Protein AF-A0A4Y2WWK8-F1 (afdb_monomer)

Solvent-accessible surface area (backbone atoms only — not comparable to full-atom values): 6109 Å² total; per-residue (Å²): 136,83,85,81,79,78,79,79,86,67,79,77,83,79,82,65,96,63,52,73,46,78,56,78,72,78,76,79,50,71,68,58,55,55,50,38,55,75,70,61,43,47,73,49,74,54,91,55,101,76,55,83,85,78,48,87,74,83,70,62,66,76,60,73,80,55,88,64,96,44,74,67,51,46,52,53,54,51,52,54,50,66,68,59,67,81,77,128

Organism: Araneus ventricosus (NCBI:txid182803)

Radius of gyration: 21.55 Å; Cα contacts (8 Å, |Δi|>4): 40; chains: 1; bounding box: 52×58×37 Å

Foldseek 3Di:
DDDDDDDPPDDPPPPDPAAEDEDAPPDDDPVNVVVCVVVVHHYDYDPDNDDPVPDPDPPCVQVVVDDDPDPVRSVVSVVVVVVPPPDD

Mean predicted aligned error: 14.36 Å

Structure (mmCIF, N/CA/C/O backbone):
data_AF-A0A4Y2WWK8-F1
#
_entry.id   AF-A0A4Y2WWK8-F1
#
loop_
_atom_site.group_PDB
_atom_site.id
_atom_site.type_symbol
_atom_site.label_atom_id
_atom_site.label_alt_id
_atom_site.label_comp_id
_atom_site.label_asym_id
_atom_site.label_entity_id
_atom_site.label_seq_id
_atom_site.pdbx_PDB_ins_code
_atom_site.Cartn_x
_atom_site.Cartn_y
_atom_site.Cartn_z
_atom_site.occupancy
_atom_site.B_iso_or_equiv
_atom_site.auth_seq_id
_atom_site.auth_comp_id
_atom_site.auth_asym_id
_atom_site.auth_atom_id
_atom_site.pdbx_PDB_model_num
ATOM 1 N N . MET A 1 1 ? -36.347 -51.341 18.583 1.00 52.81 1 MET A N 1
ATOM 2 C CA . MET A 1 1 ? -35.888 -50.980 17.225 1.00 52.81 1 MET A CA 1
ATOM 3 C C . MET A 1 1 ? -35.424 -49.532 17.317 1.00 52.81 1 MET A C 1
ATOM 5 O O . MET A 1 1 ? -36.251 -48.670 17.565 1.00 52.81 1 MET A O 1
ATOM 9 N N . GLY A 1 2 ? -34.109 -49.302 17.382 1.00 54.25 2 GLY A N 1
ATOM 10 C CA . GLY A 1 2 ? -33.529 -48.016 17.792 1.00 54.25 2 GLY A CA 1
ATOM 11 C C . GLY A 1 2 ? -33.443 -47.021 16.637 1.00 54.25 2 GLY A C 1
ATOM 12 O O . GLY A 1 2 ? -32.958 -47.367 15.562 1.00 54.25 2 GLY A O 1
ATOM 13 N N . HIS A 1 3 ? -33.895 -45.791 16.867 1.00 51.50 3 HIS A N 1
ATOM 14 C CA . HIS A 1 3 ? -33.770 -44.697 15.910 1.00 51.50 3 HIS A CA 1
ATOM 15 C C . HIS A 1 3 ? -32.398 -44.045 16.085 1.00 51.50 3 HIS A C 1
ATOM 17 O O . HIS A 1 3 ? -32.095 -43.440 17.108 1.00 51.50 3 HIS A O 1
ATOM 23 N N . ARG A 1 4 ? -31.537 -44.250 15.090 1.00 59.84 4 ARG A N 1
ATOM 24 C CA . ARG A 1 4 ? -30.203 -43.663 14.995 1.00 59.84 4 ARG A CA 1
ATOM 25 C C . ARG A 1 4 ? -30.347 -42.291 14.341 1.00 59.84 4 ARG A C 1
ATOM 27 O O . ARG A 1 4 ? -30.491 -42.209 13.126 1.00 59.84 4 ARG A O 1
ATOM 34 N N . GLU A 1 5 ? -30.335 -41.230 15.139 1.00 63.38 5 GLU A N 1
ATOM 35 C CA . GLU A 1 5 ? -30.285 -39.864 14.618 1.00 63.38 5 GLU A CA 1
ATOM 36 C C . GLU A 1 5 ? -28.873 -39.566 14.098 1.00 63.38 5 GLU A C 1
ATOM 38 O O . GLU A 1 5 ? -27.869 -39.757 14.788 1.00 63.38 5 GLU A O 1
ATOM 43 N N . ALA A 1 6 ? -28.784 -39.150 12.835 1.00 62.78 6 ALA A N 1
ATOM 44 C CA . ALA A 1 6 ? -27.533 -38.732 12.228 1.00 62.78 6 ALA A CA 1
ATOM 45 C C . ALA A 1 6 ? -27.216 -37.301 12.678 1.00 62.78 6 ALA A C 1
ATOM 47 O O . A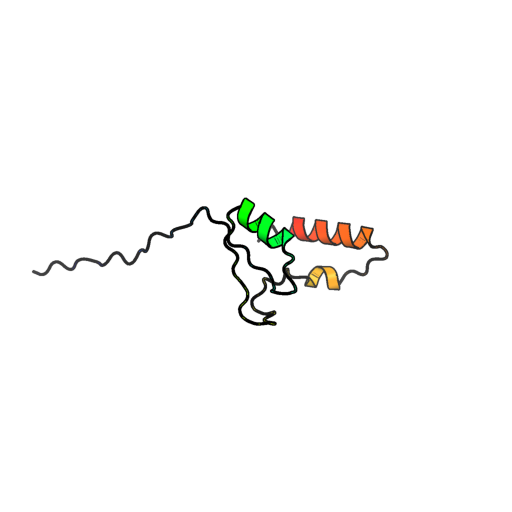LA A 1 6 ? -27.964 -36.373 12.382 1.00 62.78 6 ALA A O 1
ATOM 48 N N . ILE A 1 7 ? -26.093 -37.129 13.377 1.00 65.56 7 ILE A N 1
ATOM 49 C CA . ILE A 1 7 ? -25.554 -35.823 13.769 1.00 65.56 7 ILE A CA 1
ATOM 50 C C . ILE A 1 7 ? -25.293 -35.016 12.487 1.00 65.56 7 ILE A C 1
ATOM 52 O O . ILE A 1 7 ? -24.450 -35.433 11.683 1.00 65.56 7 ILE A O 1
ATOM 56 N N . PRO A 1 8 ? -25.947 -33.861 12.268 1.00 62.59 8 PRO A N 1
ATOM 57 C CA . PRO A 1 8 ? -25.641 -33.007 11.132 1.00 62.59 8 PRO A CA 1
ATOM 58 C C . PRO A 1 8 ? -24.289 -32.325 11.381 1.00 62.59 8 PRO A C 1
ATOM 60 O O . PRO A 1 8 ? -24.203 -31.201 11.865 1.00 62.59 8 PRO A O 1
ATOM 63 N N . LEU A 1 9 ? -23.193 -33.004 11.042 1.00 62.59 9 LEU A N 1
ATOM 64 C CA . LEU A 1 9 ? -21.822 -32.472 11.057 1.00 62.59 9 LEU A CA 1
ATOM 65 C C . LEU A 1 9 ? -21.567 -31.480 9.904 1.00 62.59 9 LEU A C 1
ATOM 67 O O . LEU A 1 9 ? -20.460 -31.385 9.381 1.00 62.59 9 LEU A O 1
ATOM 71 N N . LYS A 1 10 ? -22.578 -30.713 9.493 1.00 62.28 10 LYS A N 1
ATOM 72 C CA . LYS A 1 10 ? -22.396 -29.578 8.588 1.00 62.28 10 LYS A CA 1
ATOM 73 C C . LYS A 1 10 ? -22.525 -28.310 9.405 1.00 62.28 10 LYS A C 1
ATOM 75 O O . LYS A 1 10 ? -23.619 -27.794 9.596 1.00 62.28 10 LYS A O 1
ATOM 80 N N . ARG A 1 11 ? -21.384 -27.808 9.883 1.00 65.19 11 ARG A N 1
ATOM 81 C CA . ARG A 1 11 ? -21.284 -26.409 10.302 1.00 65.19 11 ARG A CA 1
ATOM 82 C C . ARG A 1 11 ? -21.632 -25.559 9.075 1.00 65.19 11 ARG A C 1
ATOM 84 O O . ARG A 1 11 ? -20.923 -25.680 8.075 1.00 65.19 11 ARG A O 1
ATOM 91 N N . PRO A 1 12 ? -22.699 -24.747 9.105 1.00 59.38 12 PRO A N 1
ATOM 92 C CA . PRO A 1 12 ? -22.931 -23.757 8.068 1.00 59.38 12 PRO A CA 1
ATOM 93 C C . PRO A 1 12 ? -21.693 -22.863 8.012 1.00 59.38 12 PRO A C 1
ATOM 95 O O . PRO A 1 12 ? -21.271 -22.314 9.031 1.00 59.38 12 PRO A O 1
ATOM 98 N N . SER A 1 13 ? -21.055 -22.778 6.852 1.00 63.50 13 SER A N 1
ATOM 99 C CA . SER A 1 13 ? -19.948 -21.858 6.625 1.00 63.50 13 SER A CA 1
ATOM 100 C C . SER A 1 13 ? -20.455 -20.430 6.838 1.00 63.50 13 SER A C 1
ATOM 102 O O . SER A 1 13 ? -21.214 -19.915 6.023 1.00 63.50 13 SER A O 1
ATOM 104 N N . MET A 1 14 ? -20.069 -19.806 7.953 1.00 63.75 14 MET A N 1
ATOM 105 C CA . MET A 1 14 ? -20.338 -18.397 8.235 1.00 63.75 14 MET A CA 1
ATOM 106 C C . MET A 1 14 ? -19.293 -17.553 7.509 1.00 63.75 14 MET A C 1
ATOM 108 O O . MET A 1 14 ? -18.259 -17.207 8.079 1.00 63.75 14 MET A O 1
ATOM 112 N N . LEU A 1 15 ? -19.541 -17.247 6.237 1.00 65.88 15 LEU A N 1
ATOM 113 C CA . LEU A 1 15 ? -18.844 -16.137 5.600 1.00 65.88 15 LEU A CA 1
ATOM 114 C C . LEU A 1 15 ? -19.434 -14.8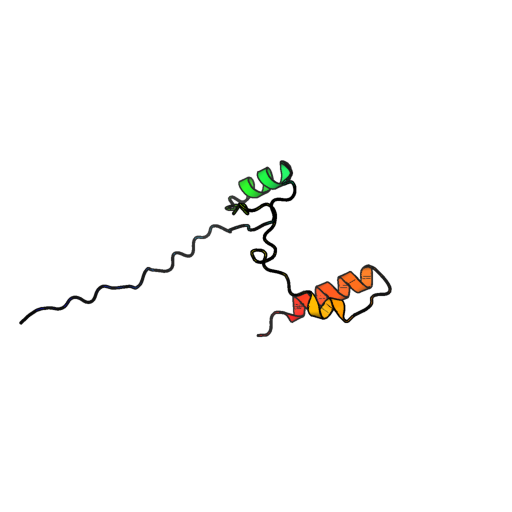57 6.194 1.00 65.88 15 LEU A C 1
ATOM 116 O O . LEU A 1 15 ? -20.622 -14.588 6.050 1.00 65.88 15 LEU A O 1
ATOM 120 N N . SER A 1 16 ? -18.625 -14.128 6.955 1.00 72.00 16 SER A N 1
ATOM 121 C CA . SER A 1 16 ? -18.993 -12.814 7.477 1.00 72.00 16 SER A CA 1
ATOM 122 C C . SER A 1 16 ? -18.624 -11.739 6.464 1.00 72.00 16 SER A C 1
ATOM 124 O O . SER A 1 16 ? -17.537 -11.817 5.897 1.00 72.00 16 SER A O 1
ATOM 126 N N . ASP A 1 17 ? -19.417 -10.671 6.365 1.00 79.38 17 ASP A N 1
ATOM 127 C CA . ASP A 1 17 ? -19.107 -9.473 5.556 1.00 79.38 17 ASP A CA 1
ATOM 128 C C . ASP A 1 17 ? -17.842 -8.714 6.017 1.00 79.38 17 ASP A C 1
ATOM 130 O O . ASP A 1 17 ? -17.463 -7.679 5.470 1.00 79.38 17 ASP A O 1
ATOM 134 N N . VAL A 1 18 ? -17.183 -9.204 7.068 1.00 76.81 18 VAL A N 1
ATOM 135 C CA . VAL A 1 18 ? -15.987 -8.608 7.649 1.00 76.81 18 VAL A CA 1
ATOM 136 C C . VAL A 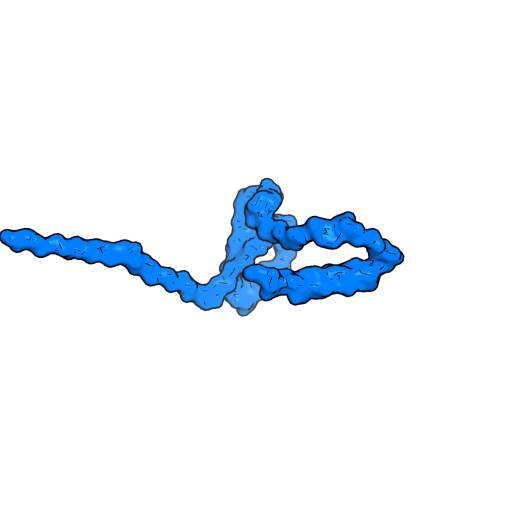1 18 ? -14.764 -8.974 6.815 1.00 76.81 18 VAL A C 1
ATOM 138 O O . VAL A 1 18 ? -14.328 -10.124 6.792 1.00 76.81 18 VAL A O 1
ATOM 141 N N . VAL A 1 19 ? -14.155 -7.961 6.199 1.00 80.69 19 VAL A N 1
ATOM 142 C CA . VAL A 1 19 ? -12.852 -8.089 5.540 1.00 80.69 19 VAL A CA 1
ATOM 143 C C . VAL A 1 19 ? -11.765 -8.290 6.597 1.00 80.69 19 VAL A C 1
ATOM 145 O O . VAL A 1 19 ? -11.629 -7.504 7.544 1.00 80.69 19 VAL A O 1
ATOM 148 N N . ILE A 1 20 ? -10.989 -9.358 6.427 1.00 81.25 20 ILE A N 1
ATOM 149 C CA . ILE A 1 20 ? -9.804 -9.653 7.229 1.00 81.25 20 ILE A CA 1
ATOM 150 C C . ILE A 1 20 ? -8.581 -9.102 6.500 1.00 81.25 20 ILE A C 1
ATOM 152 O O . ILE A 1 20 ? -8.267 -9.533 5.394 1.00 81.25 20 ILE A O 1
ATOM 156 N N . PHE A 1 21 ? -7.889 -8.162 7.138 1.00 78.75 21 PHE A N 1
ATOM 157 C CA . PHE A 1 21 ? -6.646 -7.593 6.630 1.00 78.75 21 PHE A CA 1
ATOM 158 C C . PHE A 1 21 ? -5.453 -8.276 7.303 1.00 78.75 21 PHE A C 1
ATOM 160 O O . PHE A 1 21 ? -5.307 -8.204 8.528 1.00 78.75 21 PHE A O 1
ATOM 167 N N . LEU A 1 22 ? -4.620 -8.944 6.502 1.00 75.12 22 LEU A N 1
ATOM 168 C CA . LEU A 1 22 ? -3.368 -9.572 6.923 1.00 75.12 22 LEU A CA 1
ATOM 169 C C . LEU A 1 22 ? -2.199 -8.772 6.339 1.00 75.12 22 LEU A C 1
ATOM 171 O O . LEU A 1 22 ? -2.122 -8.590 5.127 1.00 75.12 22 LEU A O 1
ATOM 175 N N . HIS A 1 23 ? -1.310 -8.287 7.201 1.00 74.88 23 HIS A N 1
ATOM 176 C CA . HIS A 1 23 ? -0.132 -7.512 6.814 1.00 74.88 23 HIS A CA 1
ATOM 177 C C . HIS A 1 23 ? 0.993 -7.735 7.831 1.00 74.88 23 HIS A C 1
ATOM 179 O O . HIS A 1 23 ? 0.723 -8.038 9.000 1.00 74.88 23 HIS A O 1
ATOM 185 N N . ASP A 1 24 ? 2.240 -7.568 7.393 1.00 67.50 24 ASP A N 1
ATOM 186 C CA . ASP A 1 24 ? 3.412 -7.641 8.265 1.00 67.50 24 ASP A CA 1
ATOM 187 C C . ASP A 1 24 ? 3.406 -6.527 9.324 1.00 67.50 24 ASP A C 1
ATOM 189 O O . ASP A 1 24 ? 2.750 -5.494 9.200 1.00 67.50 24 ASP A O 1
ATOM 193 N N . ASN A 1 25 ? 4.112 -6.732 10.430 1.00 65.88 25 ASN A N 1
ATOM 194 C CA . ASN A 1 25 ? 4.083 -5.810 11.567 1.00 65.88 25 ASN A CA 1
ATOM 195 C C . ASN A 1 25 ? 5.135 -4.686 11.490 1.00 65.88 25 ASN A C 1
ATOM 197 O O . ASN A 1 25 ? 5.361 -4.008 12.492 1.00 65.88 25 ASN A O 1
ATOM 201 N N . THR A 1 26 ? 5.766 -4.474 10.330 1.00 62.25 26 THR A N 1
ATOM 202 C CA . THR A 1 26 ? 6.763 -3.415 10.132 1.00 62.25 26 THR A CA 1
ATOM 203 C C . THR A 1 26 ? 6.085 -2.044 10.214 1.00 62.25 26 THR A C 1
ATOM 205 O O . THR A 1 26 ? 5.372 -1.646 9.300 1.00 62.25 26 THR A O 1
ATOM 208 N N . ASP A 1 27 ? 6.257 -1.382 11.362 1.00 61.28 27 ASP A N 1
ATOM 209 C CA . ASP A 1 27 ? 5.765 -0.047 11.737 1.00 61.28 27 ASP A CA 1
ATOM 210 C C . ASP A 1 27 ? 4.430 0.380 11.099 1.00 61.28 27 ASP A C 1
ATOM 212 O O . ASP A 1 27 ? 4.354 1.169 10.154 1.00 61.28 27 ASP A O 1
ATOM 216 N N . SER A 1 28 ? 3.322 -0.108 11.671 1.00 64.81 28 SER A N 1
ATOM 217 C CA . SER A 1 28 ? 1.997 0.404 11.322 1.00 64.81 28 SER A CA 1
ATOM 218 C C . SER A 1 28 ? 1.847 1.844 11.830 1.00 64.81 28 SER A C 1
ATOM 220 O O . SER A 1 28 ? 1.580 2.065 13.015 1.00 64.81 28 SER A O 1
ATOM 222 N N . ALA A 1 29 ? 1.990 2.828 10.944 1.00 78.50 29 ALA A N 1
ATOM 223 C CA . ALA A 1 29 ? 1.738 4.227 11.270 1.00 78.50 29 ALA A CA 1
ATOM 224 C C . ALA A 1 29 ? 0.293 4.438 11.765 1.00 78.50 29 ALA A C 1
ATOM 226 O O . ALA A 1 29 ? -0.646 3.771 11.318 1.00 78.50 29 ALA A O 1
ATOM 227 N N . ARG A 1 30 ? 0.094 5.415 12.661 1.00 82.69 30 ARG A N 1
ATOM 228 C CA . ARG A 1 30 ? -1.220 5.739 13.256 1.00 82.69 30 ARG A CA 1
ATOM 229 C C . ARG A 1 30 ? -2.313 5.964 12.203 1.00 82.69 30 ARG A C 1
ATOM 231 O O . ARG A 1 30 ? -3.430 5.488 12.366 1.00 82.69 30 ARG A O 1
ATOM 238 N N . GLN A 1 31 ? -1.965 6.609 11.090 1.00 83.56 31 GLN A N 1
ATOM 239 C CA . GLN A 1 31 ? -2.876 6.868 9.969 1.00 83.56 31 GLN A CA 1
ATOM 240 C C . GLN A 1 31 ? -3.423 5.576 9.339 1.00 83.56 31 GLN A C 1
ATOM 242 O O . GLN A 1 31 ? -4.604 5.504 9.004 1.00 83.56 31 GLN A O 1
ATOM 247 N N . THR A 1 32 ? -2.602 4.527 9.229 1.00 82.94 32 THR A N 1
ATOM 248 C CA . THR A 1 32 ? -3.035 3.219 8.717 1.00 82.94 32 THR A CA 1
ATOM 249 C C . THR A 1 32 ? -4.034 2.567 9.671 1.00 82.94 32 THR A C 1
ATOM 251 O O . THR A 1 32 ? -5.042 2.019 9.230 1.00 82.94 32 THR A O 1
ATOM 254 N N . GLN A 1 33 ? -3.810 2.669 10.985 1.00 83.94 33 GLN A N 1
ATOM 255 C CA . GLN A 1 33 ? -4.749 2.150 11.985 1.00 83.94 33 GLN A CA 1
ATOM 256 C C . GLN A 1 33 ? -6.092 2.897 11.958 1.00 83.94 33 GLN A C 1
ATOM 258 O O . GLN A 1 33 ? -7.143 2.257 11.997 1.00 83.94 33 GLN A O 1
ATOM 263 N N . GLU A 1 34 ? -6.070 4.226 11.836 1.00 89.19 34 GLU A N 1
ATOM 264 C CA . GLU A 1 34 ? -7.276 5.061 11.709 1.00 89.19 34 GLU A CA 1
ATOM 265 C C . GLU A 1 34 ? -8.090 4.692 10.453 1.00 89.19 34 GLU A C 1
ATOM 267 O O . GLU A 1 34 ? -9.317 4.561 10.508 1.00 89.19 34 GLU A O 1
ATOM 272 N N . LEU A 1 35 ? -7.413 4.443 9.327 1.00 87.38 35 LEU A N 1
ATOM 273 C CA . LEU A 1 35 ? -8.054 4.026 8.080 1.00 87.38 35 LEU A CA 1
ATOM 274 C C . LEU A 1 35 ? -8.722 2.648 8.208 1.00 87.38 35 LEU A C 1
ATOM 276 O O . LEU A 1 35 ? -9.876 2.476 7.812 1.00 87.38 35 LEU A O 1
ATOM 280 N N . LEU A 1 36 ? -8.026 1.677 8.805 1.00 85.88 36 LEU A N 1
ATOM 281 C CA . LEU A 1 36 ? -8.545 0.320 9.009 1.00 85.88 36 LEU A CA 1
ATOM 282 C C . LEU A 1 36 ? -9.784 0.312 9.918 1.00 85.88 36 LEU A C 1
ATOM 284 O O . LEU A 1 36 ? -10.746 -0.411 9.648 1.00 85.88 36 LEU A O 1
ATOM 288 N N . GLN A 1 37 ? -9.803 1.165 10.946 1.00 85.88 37 GLN A N 1
ATOM 289 C CA . GLN A 1 37 ? -10.978 1.350 11.803 1.00 85.88 37 GLN A CA 1
ATOM 290 C C . GLN A 1 37 ? -12.155 1.970 11.045 1.00 85.88 37 GLN A C 1
ATOM 292 O O . GLN A 1 37 ? -13.283 1.491 11.181 1.00 85.88 37 GLN A O 1
ATOM 297 N N . LYS A 1 38 ? -11.908 2.985 10.205 1.00 90.38 38 LYS A N 1
ATOM 298 C CA . LYS A 1 38 ? -12.945 3.615 9.370 1.00 90.38 38 LYS A CA 1
ATOM 299 C C . LYS A 1 38 ? -13.635 2.603 8.454 1.00 90.38 38 LYS A C 1
ATOM 301 O O . LYS A 1 38 ? -14.853 2.652 8.298 1.00 90.38 38 LYS A O 1
ATOM 306 N N . PHE A 1 39 ? -12.872 1.672 7.886 1.00 85.81 39 PHE A N 1
ATOM 307 C CA . PHE A 1 39 ? -13.415 0.605 7.046 1.00 85.81 39 PHE A CA 1
ATOM 308 C C . PHE A 1 39 ? -13.980 -0.588 7.832 1.00 85.81 39 PHE A C 1
ATOM 310 O O . PHE A 1 39 ? -14.519 -1.511 7.224 1.00 85.81 39 PHE A O 1
ATOM 317 N N . LYS A 1 40 ? -13.912 -0.568 9.172 1.00 86.06 40 LYS A N 1
ATOM 318 C CA . LYS A 1 40 ? -14.334 -1.667 10.061 1.00 86.06 40 LYS A CA 1
ATOM 319 C C . LYS A 1 40 ? -13.644 -2.997 9.732 1.00 86.06 40 LYS A C 1
ATOM 321 O O . LYS A 1 40 ? -14.227 -4.067 9.906 1.00 86.06 40 LYS A O 1
ATOM 326 N N . TRP A 1 41 ? -12.406 -2.940 9.243 1.00 85.38 41 TRP A N 1
ATOM 327 C CA . TRP A 1 41 ? -11.651 -4.133 8.870 1.00 85.38 41 TRP A CA 1
ATOM 328 C C . TRP A 1 41 ? -11.043 -4.801 10.095 1.00 85.38 41 TRP A C 1
ATOM 330 O O . TRP A 1 41 ? -10.501 -4.146 10.991 1.00 85.38 41 TRP A O 1
ATOM 340 N N . LYS A 1 42 ? -11.098 -6.134 10.124 1.00 81.88 42 LYS A N 1
ATOM 341 C CA . LYS A 1 42 ? -10.467 -6.911 11.187 1.00 81.88 42 LYS A CA 1
ATOM 342 C C . LYS A 1 42 ? -8.993 -7.101 10.852 1.00 81.88 42 LYS A C 1
ATOM 344 O O . LYS A 1 42 ? -8.650 -7.857 9.946 1.00 81.88 42 LYS A O 1
ATOM 349 N N . VAL A 1 43 ? -8.123 -6.438 11.607 1.00 76.25 43 VAL A N 1
ATOM 350 C CA . VAL A 1 43 ? -6.669 -6.563 11.448 1.00 76.25 43 VAL A CA 1
ATOM 351 C C . VAL A 1 43 ? -6.189 -7.830 12.141 1.00 76.25 43 VAL A C 1
ATOM 353 O O . VAL A 1 43 ? -6.293 -7.959 13.364 1.00 76.25 43 VAL A O 1
ATOM 356 N N . TRP A 1 44 ? -5.640 -8.760 11.369 1.00 74.12 44 TRP A N 1
ATOM 357 C CA . TRP A 1 44 ? -4.915 -9.898 11.915 1.00 74.12 44 TRP A CA 1
ATOM 358 C C . TRP A 1 44 ? -3.454 -9.510 12.066 1.00 74.12 44 TRP A C 1
ATOM 360 O O . TRP A 1 44 ? -2.707 -9.415 11.097 1.00 74.12 44 TRP A O 1
ATOM 370 N N . ARG A 1 45 ? -3.061 -9.237 13.311 1.00 68.50 45 ARG A N 1
ATOM 371 C CA . ARG A 1 45 ? -1.675 -8.908 13.627 1.00 68.50 45 ARG A CA 1
ATOM 372 C C . ARG A 1 45 ? -0.841 -10.173 13.564 1.00 68.50 45 ARG A C 1
ATOM 374 O O . ARG A 1 45 ? -1.126 -11.146 14.262 1.00 68.50 45 ARG A O 1
ATOM 381 N N . HIS A 1 46 ? 0.206 -10.117 12.762 1.00 65.69 46 HIS A N 1
ATOM 382 C CA . HIS A 1 46 ? 1.218 -11.145 12.728 1.00 65.69 46 HIS A CA 1
ATOM 383 C C . HIS A 1 46 ? 1.967 -11.143 14.076 1.00 65.69 46 HIS A C 1
ATOM 385 O O . HIS A 1 46 ? 2.682 -10.199 14.409 1.00 65.69 46 HIS A O 1
ATOM 391 N N . LEU A 1 47 ? 1.726 -12.164 14.906 1.00 61.00 47 LEU A N 1
ATOM 392 C CA . LEU A 1 47 ? 2.263 -12.258 16.274 1.00 61.00 47 LEU A CA 1
ATOM 393 C C . LEU A 1 47 ? 3.775 -12.543 16.315 1.00 61.00 47 LEU A C 1
ATOM 395 O O . LEU A 1 47 ? 4.379 -12.482 17.381 1.00 61.00 47 LEU A O 1
ATOM 399 N N . LEU A 1 48 ? 4.386 -12.845 15.169 1.00 62.91 48 LEU A N 1
ATOM 400 C CA . LEU A 1 48 ? 5.811 -13.137 15.042 1.00 62.91 48 LEU A CA 1
ATOM 401 C C . LEU A 1 48 ? 6.509 -11.984 14.301 1.00 62.91 48 LEU A C 1
ATOM 403 O O . LEU A 1 48 ? 6.007 -11.560 13.264 1.00 62.91 48 LEU A O 1
ATOM 407 N N . PRO A 1 49 ? 7.664 -11.482 14.770 1.00 61.06 49 PRO A N 1
ATOM 408 C CA . PRO A 1 49 ? 8.391 -10.399 14.104 1.00 61.06 49 PR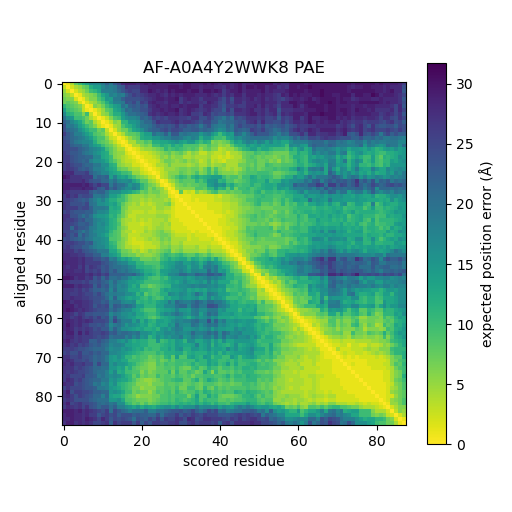O A CA 1
ATOM 409 C C . PRO A 1 49 ? 8.772 -10.684 12.648 1.00 61.06 49 PRO A C 1
ATOM 411 O O . PRO A 1 49 ? 8.957 -9.747 11.892 1.00 61.06 49 PRO A O 1
ATOM 414 N N . PHE A 1 50 ? 8.867 -11.952 12.244 1.00 59.97 50 PHE A N 1
ATOM 415 C CA . PHE A 1 50 ? 9.176 -12.356 10.875 1.00 59.97 50 PHE A CA 1
ATOM 416 C C . PHE A 1 50 ? 8.686 -13.797 10.671 1.00 59.97 50 PHE A C 1
ATOM 418 O O . PHE A 1 50 ? 9.268 -14.729 11.220 1.00 59.97 50 PHE A O 1
ATOM 425 N N . SER A 1 51 ? 7.614 -14.005 9.904 1.00 64.56 51 SER A N 1
ATOM 426 C CA . SER A 1 51 ? 7.319 -15.327 9.328 1.00 64.56 51 SER A CA 1
ATOM 427 C C . SER A 1 51 ? 6.973 -15.155 7.852 1.00 64.56 51 SER A C 1
ATOM 429 O O . SER A 1 51 ? 5.802 -15.022 7.500 1.00 64.56 51 SER A O 1
ATOM 431 N N . PRO A 1 52 ? 7.980 -15.174 6.965 1.00 63.88 52 PRO A N 1
ATOM 432 C CA . PRO A 1 52 ? 7.769 -15.046 5.522 1.00 63.88 52 PRO A CA 1
ATOM 433 C C . PRO A 1 52 ? 6.967 -16.213 4.915 1.00 63.88 52 PRO A C 1
ATOM 435 O O . PRO A 1 52 ? 6.593 -16.163 3.751 1.00 63.88 52 PRO A O 1
ATOM 438 N N . HIS A 1 53 ? 6.695 -17.270 5.688 1.00 64.94 53 HIS A N 1
ATOM 439 C CA . HIS A 1 53 ? 5.823 -18.378 5.290 1.00 64.94 53 HIS A CA 1
ATOM 440 C C . HIS A 1 53 ?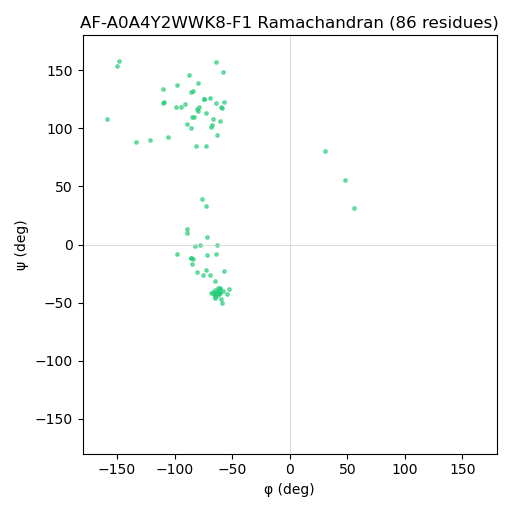 4.332 -18.109 5.541 1.00 64.94 53 HIS A C 1
ATOM 442 O O . HIS A 1 53 ? 3.492 -18.832 5.012 1.00 64.94 53 HIS A O 1
ATOM 448 N N . LEU A 1 54 ? 4.001 -17.115 6.372 1.00 64.38 54 LEU A N 1
ATOM 449 C CA . LEU A 1 54 ? 2.622 -16.749 6.711 1.00 64.38 54 LEU A CA 1
ATOM 450 C C . LEU A 1 54 ? 2.111 -15.564 5.883 1.00 64.38 54 LEU A C 1
ATOM 452 O O . LEU A 1 54 ? 0.918 -15.264 5.920 1.00 64.38 54 LEU A O 1
ATOM 456 N N . THR A 1 55 ? 2.986 -14.917 5.114 1.00 63.81 55 THR A N 1
ATOM 457 C CA . THR A 1 55 ? 2.594 -13.940 4.106 1.00 63.81 55 THR A CA 1
ATOM 458 C C . THR A 1 55 ? 2.274 -14.661 2.798 1.00 63.81 55 THR A C 1
ATOM 460 O O . THR A 1 55 ? 3.063 -15.494 2.341 1.00 63.81 55 THR A O 1
ATOM 463 N N . PRO A 1 56 ? 1.125 -14.373 2.161 1.00 62.47 56 PRO A N 1
ATOM 464 C CA . PRO A 1 56 ? 0.869 -14.818 0.800 1.00 62.47 56 PRO A CA 1
ATOM 465 C C . PRO A 1 56 ? 1.910 -14.159 -0.110 1.00 62.47 56 PRO A C 1
ATOM 467 O O . PRO A 1 56 ? 1.778 -13.004 -0.508 1.00 62.47 56 PRO A O 1
ATOM 470 N N . ASN A 1 57 ? 3.012 -14.859 -0.373 1.00 66.12 57 ASN A N 1
ATOM 471 C CA . ASN A 1 57 ? 4.019 -14.386 -1.307 1.00 66.12 57 ASN A CA 1
ATOM 472 C C . ASN A 1 57 ? 3.352 -14.327 -2.688 1.00 66.12 57 ASN A C 1
ATOM 474 O O . ASN A 1 57 ? 2.850 -15.331 -3.190 1.00 66.12 57 ASN A O 1
ATOM 478 N N . MET A 1 58 ? 3.344 -13.139 -3.287 1.00 64.00 58 MET A N 1
ATOM 479 C CA . MET A 1 58 ? 2.694 -12.847 -4.566 1.00 64.00 58 MET A CA 1
ATOM 480 C C . MET A 1 58 ? 3.500 -13.387 -5.767 1.00 64.00 58 MET A C 1
ATOM 482 O O . MET A 1 58 ? 3.623 -12.710 -6.772 1.00 64.00 58 MET A O 1
ATOM 486 N N . GLY A 1 59 ? 4.109 -14.571 -5.680 1.00 64.25 59 GLY A N 1
ATOM 487 C CA . GLY A 1 59 ? 4.639 -15.327 -6.821 1.00 64.25 59 GLY A CA 1
ATOM 488 C C . GLY A 1 59 ? 5.509 -14.549 -7.821 1.00 64.25 59 GLY A C 1
ATOM 489 O O . GLY A 1 59 ? 5.245 -14.588 -9.019 1.00 64.25 59 GLY A O 1
ATOM 490 N N . SER A 1 60 ? 6.583 -13.888 -7.379 1.00 67.06 60 SER A N 1
ATOM 491 C CA . SER A 1 60 ? 7.422 -13.023 -8.238 1.00 67.06 60 SER A CA 1
ATOM 492 C C . SER A 1 60 ? 8.318 -13.747 -9.262 1.00 67.06 60 SER A C 1
ATOM 494 O O . SER A 1 60 ? 9.116 -13.102 -9.945 1.00 67.06 60 SER A O 1
ATOM 496 N N . LYS A 1 61 ? 8.196 -15.074 -9.408 1.00 73.50 61 LYS A N 1
ATOM 497 C CA . LYS A 1 61 ? 9.057 -15.894 -10.284 1.00 73.50 61 LYS A CA 1
ATOM 498 C C . LYS A 1 61 ? 9.080 -15.375 -11.728 1.00 73.50 61 LYS A C 1
ATOM 500 O O . LYS A 1 61 ? 10.156 -15.226 -12.296 1.00 73.50 61 LYS A O 1
ATOM 505 N N . HIS A 1 62 ? 7.930 -14.979 -12.274 1.00 68.56 62 HIS A N 1
ATOM 506 C CA . HIS A 1 62 ? 7.823 -14.479 -13.652 1.00 68.56 62 HIS A CA 1
ATOM 507 C C . HIS A 1 62 ? 8.483 -13.111 -13.875 1.00 68.56 62 HIS A C 1
ATOM 509 O O . HIS A 1 62 ? 8.930 -12.807 -14.978 1.00 68.56 62 HIS A O 1
ATOM 515 N N . LEU A 1 63 ? 8.591 -12.288 -12.829 1.00 71.06 63 LEU A N 1
ATOM 516 C CA . LEU A 1 63 ? 9.276 -10.996 -12.913 1.00 71.06 63 LEU A CA 1
ATOM 517 C C . LEU A 1 63 ? 10.798 -11.149 -12.803 1.00 71.06 63 LEU A C 1
ATOM 519 O O . LEU A 1 63 ? 11.530 -10.293 -13.288 1.00 71.06 63 LEU A O 1
ATOM 523 N N . SER A 1 64 ? 11.278 -12.239 -12.195 1.00 72.88 64 SER A N 1
ATOM 524 C CA . SER A 1 64 ? 12.712 -12.497 -12.011 1.00 72.88 64 SER A CA 1
ATOM 525 C C . SER A 1 64 ? 13.444 -12.898 -13.299 1.00 72.88 64 SER A C 1
ATOM 527 O O . SER A 1 64 ? 14.652 -12.703 -13.400 1.00 72.88 64 SER A O 1
ATOM 529 N N . GLU A 1 65 ? 12.715 -13.395 -14.303 1.00 76.50 65 GLU A N 1
ATOM 530 C CA . GLU A 1 65 ? 13.269 -13.802 -15.604 1.00 76.50 65 GLU A CA 1
ATOM 531 C C . GLU A 1 65 ? 13.382 -12.640 -16.604 1.00 76.50 65 GLU A C 1
ATOM 533 O O . GLU A 1 65 ? 14.047 -12.763 -17.632 1.00 76.50 65 GLU A O 1
ATOM 538 N N . THR A 1 66 ? 12.769 -11.490 -16.305 1.00 75.88 66 THR A N 1
ATOM 539 C CA . THR A 1 66 ? 12.743 -10.335 -17.209 1.00 75.88 66 THR A CA 1
ATOM 540 C C . THR A 1 66 ? 13.606 -9.200 -16.665 1.00 75.88 66 THR A C 1
ATOM 542 O O . THR A 1 66 ? 13.363 -8.673 -15.581 1.00 75.88 66 THR A O 1
ATOM 545 N N . ARG A 1 67 ? 14.610 -8.767 -17.438 1.00 86.94 67 ARG A N 1
ATOM 546 C CA . ARG A 1 67 ? 15.413 -7.581 -17.109 1.00 86.94 67 ARG A CA 1
ATOM 547 C C . ARG A 1 67 ? 14.792 -6.338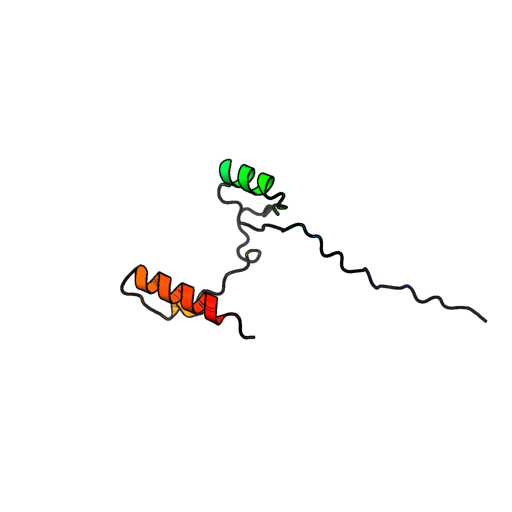 -17.738 1.00 86.94 67 ARG A C 1
ATOM 549 O O . ARG A 1 67 ? 14.690 -6.246 -18.956 1.00 86.94 67 ARG A O 1
ATOM 556 N N . PHE A 1 68 ? 14.436 -5.357 -16.917 1.00 85.88 68 PHE A N 1
ATOM 557 C CA . PHE A 1 68 ? 13.857 -4.099 -17.386 1.00 85.88 68 PHE A CA 1
ATOM 558 C C . PHE A 1 68 ? 14.919 -3.001 -17.487 1.00 85.88 68 PHE A C 1
ATOM 560 O O . PHE A 1 68 ? 15.746 -2.841 -16.592 1.00 85.88 68 PHE A O 1
ATOM 567 N N . ALA A 1 69 ? 14.880 -2.222 -18.571 1.00 89.56 69 ALA A N 1
ATOM 568 C CA . ALA A 1 69 ? 15.763 -1.069 -18.773 1.00 89.56 69 ALA A CA 1
ATOM 569 C C . ALA A 1 69 ? 15.253 0.215 -18.087 1.00 89.56 69 ALA A C 1
ATOM 571 O O . ALA A 1 69 ? 15.981 1.200 -17.995 1.00 89.56 69 ALA A O 1
ATOM 572 N N . SER A 1 70 ? 14.000 0.223 -17.618 1.00 92.94 70 SER A N 1
ATOM 573 C CA . SER A 1 70 ? 13.355 1.378 -16.990 1.00 92.94 70 SER A CA 1
ATOM 574 C C . SER A 1 70 ? 12.336 0.956 -15.928 1.00 92.94 70 SER A C 1
ATOM 576 O O . SER A 1 70 ? 11.781 -0.144 -15.975 1.00 92.94 70 SER A O 1
ATOM 578 N N . SER A 1 71 ? 12.033 1.866 -14.997 1.00 89.31 71 SER A N 1
ATOM 579 C CA . SER A 1 71 ? 10.985 1.672 -13.984 1.00 89.31 71 SER A CA 1
ATOM 580 C C . SER A 1 71 ? 9.581 1.575 -14.592 1.00 89.31 71 SER A C 1
ATOM 582 O O . SER A 1 71 ? 8.741 0.836 -14.083 1.00 89.31 71 SER A O 1
ATOM 584 N N . SER A 1 72 ? 9.326 2.267 -15.707 1.00 91.06 72 SER A N 1
ATOM 585 C CA . SER A 1 72 ? 8.067 2.140 -16.446 1.00 91.06 72 SER A CA 1
ATOM 586 C C . SER A 1 72 ? 7.892 0.740 -17.035 1.00 91.06 72 SER A C 1
ATOM 588 O O . SER A 1 72 ? 6.801 0.187 -16.947 1.00 91.06 72 SER A O 1
ATOM 590 N N . GLY A 1 73 ? 8.971 0.130 -17.541 1.00 89.88 73 GLY A N 1
ATOM 591 C CA . GLY A 1 73 ? 8.957 -1.255 -18.011 1.00 89.88 73 GLY A CA 1
ATOM 592 C C . GLY A 1 73 ? 8.603 -2.243 -16.898 1.00 89.88 73 GLY A C 1
ATOM 593 O O . GLY A 1 73 ? 7.783 -3.130 -17.117 1.00 89.88 73 GLY A O 1
ATOM 594 N N . VAL A 1 74 ? 9.146 -2.040 -15.690 1.00 89.06 74 VAL A N 1
ATOM 595 C CA . VAL A 1 74 ? 8.796 -2.844 -14.502 1.00 89.06 74 VAL A CA 1
ATOM 596 C C . VAL A 1 74 ? 7.304 -2.730 -14.181 1.00 89.06 74 VAL A C 1
ATOM 598 O O . VAL A 1 74 ? 6.651 -3.748 -13.961 1.00 89.06 74 VAL A O 1
ATOM 601 N N . LYS A 1 75 ? 6.750 -1.507 -14.181 1.00 90.19 75 LYS A N 1
ATOM 602 C CA . LYS A 1 75 ? 5.325 -1.271 -13.902 1.00 90.19 75 LYS A CA 1
ATOM 603 C C . LYS A 1 75 ? 4.436 -2.021 -14.895 1.00 90.19 75 LYS A C 1
ATOM 605 O O . LYS A 1 75 ? 3.562 -2.771 -14.475 1.00 90.19 75 LYS A O 1
ATOM 610 N N . THR A 1 76 ? 4.705 -1.874 -16.190 1.00 88.12 76 THR A N 1
ATOM 611 C CA . THR A 1 76 ? 3.940 -2.556 -17.243 1.00 88.12 76 THR A CA 1
ATOM 612 C C . THR A 1 76 ? 4.072 -4.079 -17.151 1.00 88.12 76 THR A C 1
ATOM 614 O O . THR A 1 76 ? 3.079 -4.788 -17.288 1.00 88.12 76 THR A O 1
ATOM 617 N N . GLY A 1 77 ? 5.269 -4.603 -16.862 1.00 86.56 77 GLY A N 1
ATOM 618 C CA . GLY A 1 77 ? 5.474 -6.039 -16.647 1.00 86.56 77 GLY A CA 1
ATOM 619 C C . GLY A 1 77 ? 4.670 -6.587 -15.462 1.00 86.56 77 GLY A C 1
ATOM 620 O O . GLY A 1 77 ? 4.049 -7.643 -15.575 1.00 86.56 77 GLY A O 1
ATOM 621 N N . ALA A 1 78 ? 4.625 -5.847 -14.351 1.00 87.12 78 ALA A N 1
ATOM 622 C CA . ALA A 1 78 ? 3.853 -6.219 -13.168 1.00 87.12 78 ALA A CA 1
ATOM 623 C C . ALA A 1 78 ? 2.332 -6.157 -13.404 1.00 87.12 78 ALA A C 1
ATOM 625 O O . ALA A 1 78 ? 1.616 -7.067 -12.989 1.00 87.12 78 ALA A O 1
ATOM 626 N N . GLU A 1 79 ? 1.839 -5.124 -14.093 1.00 87.50 79 GLU A N 1
ATOM 627 C CA . GLU A 1 79 ? 0.420 -4.983 -14.457 1.00 87.50 79 GLU A CA 1
ATOM 628 C C . GLU A 1 79 ? -0.045 -6.122 -15.374 1.00 87.50 79 GLU A C 1
ATOM 630 O O . GLU A 1 79 ? -1.100 -6.720 -15.138 1.00 87.50 79 GLU A O 1
ATOM 635 N N . ASN A 1 80 ? 0.769 -6.475 -16.374 1.00 85.62 80 ASN A N 1
ATOM 636 C CA . ASN A 1 80 ? 0.491 -7.595 -17.271 1.00 85.62 80 ASN A CA 1
ATOM 637 C C . ASN A 1 80 ? 0.451 -8.931 -16.513 1.00 85.62 80 ASN A C 1
ATOM 639 O O . ASN A 1 80 ? -0.442 -9.741 -16.750 1.00 8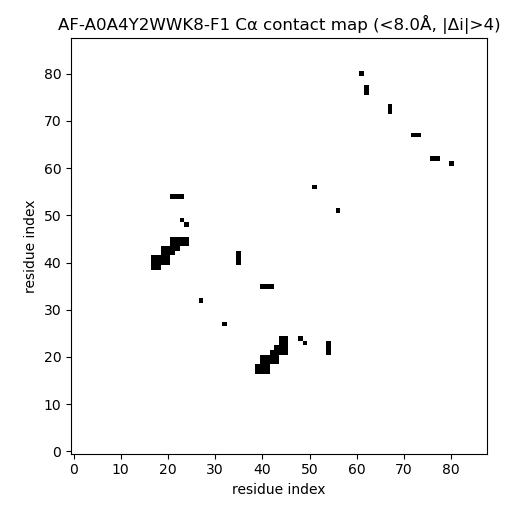5.62 80 ASN A O 1
ATOM 643 N N . TRP A 1 81 ? 1.375 -9.151 -15.571 1.00 83.38 81 TRP A N 1
ATOM 644 C CA . TRP A 1 81 ? 1.395 -10.361 -14.743 1.00 83.38 81 TRP A CA 1
ATOM 645 C C . TRP A 1 81 ? 0.167 -10.466 -13.825 1.00 83.38 81 TRP A C 1
ATOM 647 O O . TRP A 1 81 ? -0.472 -11.515 -13.787 1.00 83.38 81 TRP A O 1
ATOM 657 N N . LEU A 1 82 ? -0.211 -9.380 -13.139 1.00 83.19 82 LEU A N 1
ATOM 658 C CA . LEU A 1 82 ? -1.415 -9.347 -12.296 1.00 83.19 82 LEU A CA 1
ATOM 659 C C . LEU A 1 82 ? -2.688 -9.621 -13.107 1.00 83.19 82 LEU A C 1
ATOM 661 O O . LEU A 1 82 ? -3.586 -10.307 -12.626 1.00 83.19 82 LEU A O 1
ATOM 665 N N . SER A 1 83 ? -2.751 -9.114 -14.339 1.00 83.94 83 SER A N 1
ATOM 666 C CA . SER A 1 83 ? -3.905 -9.290 -15.229 1.00 83.94 83 SER A CA 1
ATOM 667 C C . SER A 1 83 ? -3.983 -10.696 -15.836 1.00 83.94 83 SER A C 1
ATOM 669 O O . SER A 1 83 ? -5.071 -11.157 -16.172 1.00 83.94 83 SER A O 1
ATOM 671 N N . GLY A 1 84 ? -2.846 -11.388 -15.969 1.00 75.12 84 GLY A N 1
ATOM 672 C CA . GLY A 1 84 ? -2.760 -12.753 -16.497 1.00 75.12 84 GLY A CA 1
ATOM 673 C C . GLY A 1 84 ? -2.983 -13.864 -15.464 1.00 75.12 84 GLY A C 1
ATOM 674 O O . GLY A 1 84 ? -3.158 -15.013 -15.852 1.00 75.12 84 GLY A O 1
ATOM 675 N N . GLN A 1 85 ? -3.006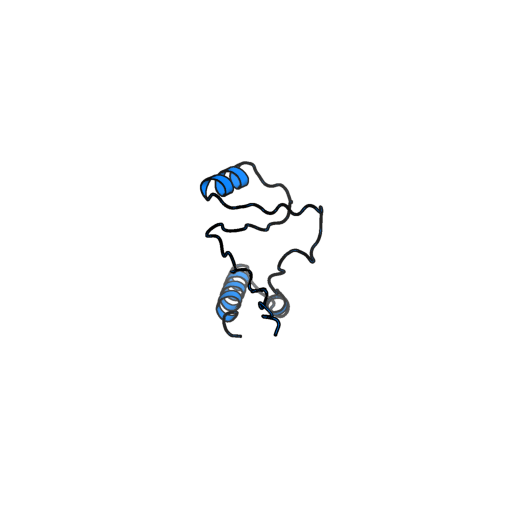 -13.548 -14.164 1.00 63.47 85 GLN A N 1
ATOM 676 C CA . GLN A 1 85 ? -3.104 -14.539 -13.080 1.00 63.47 85 GLN A CA 1
ATOM 677 C C . GLN A 1 85 ? -4.527 -15.104 -12.860 1.00 63.47 85 GLN A C 1
ATOM 679 O O . GLN A 1 85 ? -4.734 -15.918 -11.968 1.00 63.47 85 GLN A O 1
ATOM 684 N N . GLY A 1 86 ? -5.516 -14.659 -13.644 1.00 54.25 86 GLY A N 1
ATOM 685 C CA . GLY A 1 86 ? -6.930 -15.041 -13.519 1.00 54.25 86 GLY A CA 1
ATOM 686 C C . GLY A 1 86 ? -7.366 -16.277 -14.313 1.00 54.25 86 GLY A C 1
ATOM 687 O O . GLY A 1 86 ? -8.566 -16.517 -14.415 1.00 54.25 86 GLY A O 1
ATOM 688 N N . CYS A 1 87 ? -6.432 -17.034 -14.889 1.00 49.28 87 CYS A N 1
ATOM 689 C CA . CYS A 1 87 ? -6.718 -18.303 -15.555 1.00 49.28 87 CYS A CA 1
ATOM 690 C C . CYS A 1 87 ? -5.913 -19.417 -14.891 1.00 49.28 87 CYS A C 1
ATOM 692 O O . CYS A 1 87 ? -4.788 -19.664 -15.307 1.00 49.28 87 CYS A O 1
ATOM 694 N N . ASP A 1 88 ? -6.506 -20.033 -13.870 1.00 44.16 88 ASP A N 1
ATOM 695 C CA . ASP A 1 88 ? -6.401 -21.458 -13.523 1.00 44.16 88 ASP A CA 1
ATOM 696 C C . ASP A 1 88 ? -7.588 -21.838 -12.617 1.00 44.16 88 ASP A C 1
ATOM 698 O O . ASP A 1 88 ? -7.868 -21.092 -11.647 1.00 44.16 88 ASP A O 1
#

Nearest PDB structures (foldseek):
  7u32-assembly1_O  TM=5.834E-01  e=1.027E+00  Visna/maedi virus EV1 KV1772
  6fdl-assembly1_A  TM=6.820E-01  e=3.834E+00  Homo sapiens
  4bac-assembly1_B-2  TM=4.768E-01  e=7.670E+00  Human spumaretrovirus
  3hjg-assembly1_B  TM=3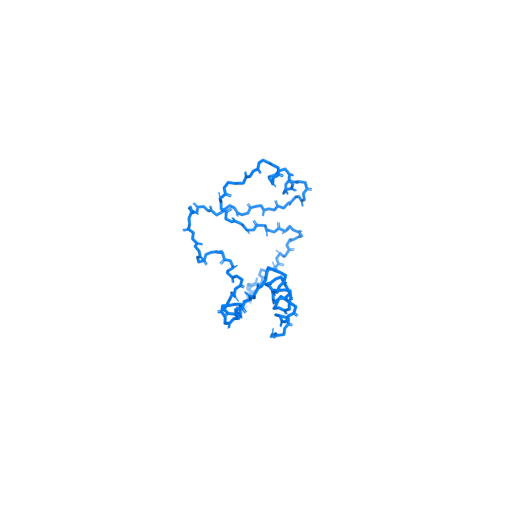.183E-01  e=3.114E+00  Vibrio parahaemolyticus

Sequence (88 aa):
MGHREAIPLKRPSMLSDVVIFLHDNTDSARQTQELLQKFKWKVWRHLLPFSPHLTPNMGSKHLSETRFASSSGVKTGAENWLSGQGCD

InterPro domains:
  IPR036397 Ribonuclease H superfamily [G3DSA:3.30.420.10] (2-85)

Secondary structure (DSSP, 8-state):
----PPP---------S-PEEEE--S---HHHHHHHHHTT-EEEE-SSS--TTTS----THHHHT---SSHHHHHHHHHHHHHHTT--

pLDDT: mean 73.13, std 11.79, range [44.16, 92.94]